Protein AF-A0A9E3QDQ2-F1 (afdb_monomer)

pLDDT: mean 70.72, std 7.91, range [49.66, 85.38]

Solvent-accessible surface area (backbone atoms only — not comparable to full-atom values): 3976 Å² total; per-residue (Å²): 143,73,63,66,69,61,47,53,56,51,53,54,52,49,31,49,50,51,22,51,52,32,50,48,37,62,75,68,63,80,72,77,41,64,76,38,89,53,93,77,32,48,62,47,71,90,71,77,46,87,60,23,17,35,55,54,42,56,56,55,18,55,56,43,65,55,76,131

Nearest PDB structures (foldseek):
  4yuu-assembly2_b1  TM=3.625E-01  e=8.514E+00  Cyanidium caldarium

Sequence (68 aa):
MSLLPSVSLRLIAFSISQAFSKSGYFAAGCCYGRPTDSALGVVFHALGDPTRRHPMQLYEASFHLSPP

Foldseek 3Di:
DPVVVVVVVVLLVVLQVLLVVLVVCLVVVPDFADFDPDPQFDQDVVVVDRTGTHSVSNVSSVVSNDDD

Mean predicted aligned error: 9.83 Å

Structure (mmCIF, N/CA/C/O backbone):
data_AF-A0A9E3QDQ2-F1
#
_entry.id   AF-A0A9E3QDQ2-F1
#
loop_
_atom_site.group_PDB
_atom_site.id
_atom_site.type_symbol
_atom_site.label_atom_id
_atom_site.label_alt_id
_atom_site.label_comp_id
_atom_site.label_asym_id
_atom_site.label_entity_id
_atom_site.label_seq_id
_atom_site.pdbx_PDB_ins_code
_atom_site.Cartn_x
_atom_site.Cartn_y
_atom_site.Cartn_z
_atom_site.occupancy
_atom_site.B_iso_or_equiv
_atom_site.auth_seq_id
_atom_site.auth_comp_id
_atom_site.auth_asym_id
_atom_site.auth_atom_id
_atom_site.pdbx_PDB_model_num
ATOM 1 N N . MET A 1 1 ? 19.300 11.759 -28.914 1.00 49.66 1 MET A N 1
ATOM 2 C CA . MET A 1 1 ? 18.228 10.819 -28.517 1.00 49.66 1 MET A CA 1
ATOM 3 C C . MET A 1 1 ? 18.741 9.840 -27.455 1.00 49.66 1 MET A C 1
ATOM 5 O O . MET A 1 1 ? 19.232 8.785 -27.817 1.00 49.66 1 MET A O 1
ATOM 9 N N . SER A 1 2 ? 18.637 10.171 -26.160 1.00 58.38 2 SER A N 1
ATOM 10 C CA . SER A 1 2 ? 18.955 9.242 -25.040 1.00 58.38 2 SER A CA 1
ATOM 11 C C . SER A 1 2 ? 17.938 9.339 -23.887 1.00 58.38 2 SER A C 1
ATOM 13 O O . SER A 1 2 ? 18.139 8.796 -22.802 1.00 58.38 2 SER A O 1
ATOM 15 N N . LEU A 1 3 ? 16.843 10.072 -24.117 1.00 62.47 3 LEU A N 1
ATOM 16 C CA . LEU A 1 3 ? 15.877 10.486 -23.094 1.00 62.47 3 LEU A CA 1
ATOM 17 C C . LEU A 1 3 ? 14.771 9.432 -22.875 1.00 62.47 3 LEU A C 1
ATOM 19 O O . LEU A 1 3 ? 14.217 9.332 -21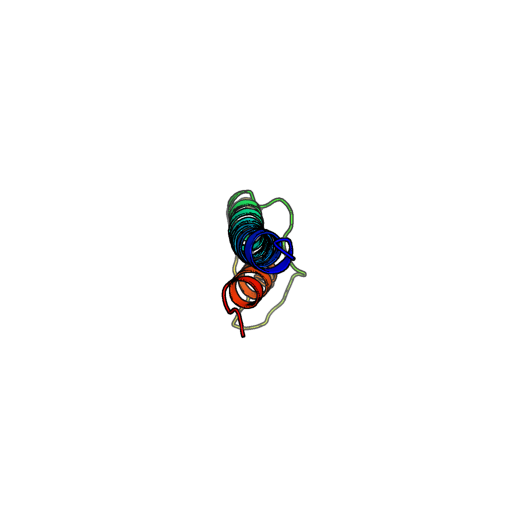.788 1.00 62.47 3 LEU A O 1
ATOM 23 N N . LEU A 1 4 ? 14.503 8.577 -23.869 1.00 69.88 4 LEU A N 1
ATOM 24 C CA . LEU A 1 4 ? 13.504 7.506 -23.765 1.00 69.88 4 LEU A CA 1
ATOM 25 C C . LEU A 1 4 ? 13.852 6.382 -22.759 1.00 69.88 4 LEU A C 1
ATOM 27 O O . LEU A 1 4 ? 12.981 6.039 -21.955 1.00 69.88 4 LEU A O 1
ATOM 31 N N . PRO A 1 5 ? 15.078 5.811 -22.725 1.00 72.12 5 PRO A N 1
ATOM 32 C CA . PRO A 1 5 ? 15.385 4.735 -21.774 1.00 72.12 5 PRO A CA 1
ATOM 33 C C . PRO A 1 5 ? 15.439 5.237 -20.324 1.00 72.12 5 PRO A C 1
ATOM 35 O O . PRO A 1 5 ? 15.015 4.543 -19.402 1.00 72.12 5 PRO A O 1
ATOM 38 N N . SER A 1 6 ? 15.905 6.471 -20.118 1.00 73.50 6 SER A N 1
ATOM 39 C CA . SER A 1 6 ? 16.015 7.084 -18.792 1.00 73.50 6 SER A CA 1
ATOM 40 C C . SER A 1 6 ? 14.657 7.469 -18.199 1.00 73.50 6 SER A C 1
ATOM 42 O O . SER A 1 6 ? 14.486 7.372 -16.986 1.00 73.50 6 SER A O 1
ATOM 44 N N . 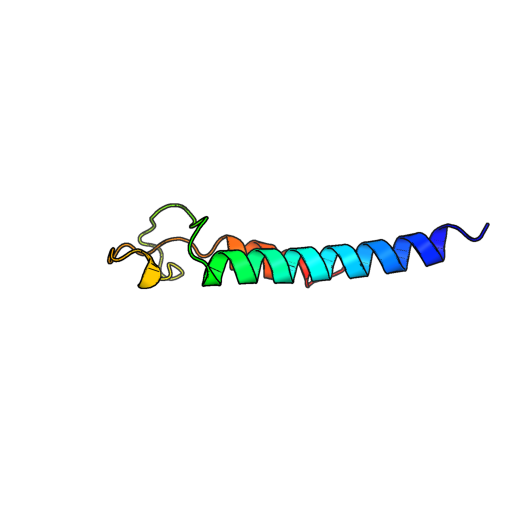VAL A 1 7 ? 13.674 7.850 -19.021 1.00 80.25 7 VAL A N 1
ATOM 45 C CA . VAL A 1 7 ? 12.296 8.097 -18.560 1.00 80.25 7 VAL A CA 1
ATOM 46 C C . VAL A 1 7 ? 11.565 6.788 -18.256 1.00 80.25 7 VAL A C 1
ATOM 48 O O . VAL A 1 7 ? 10.904 6.698 -17.227 1.00 80.25 7 VAL A O 1
ATOM 51 N N . SER A 1 8 ? 11.747 5.748 -19.073 1.00 76.88 8 SER A N 1
ATOM 52 C CA . SER A 1 8 ? 11.075 4.452 -18.878 1.00 76.88 8 SER A CA 1
ATOM 53 C C . SER A 1 8 ? 11.432 3.807 -17.533 1.00 76.88 8 SER A C 1
ATOM 55 O O . SER A 1 8 ? 10.550 3.385 -16.788 1.00 76.88 8 SER A O 1
ATOM 57 N N . LEU A 1 9 ? 12.717 3.824 -17.160 1.00 81.00 9 LEU A N 1
ATOM 58 C CA . LEU A 1 9 ? 13.162 3.289 -15.869 1.00 81.00 9 LEU A CA 1
ATOM 59 C C . LEU A 1 9 ? 12.581 4.079 -14.680 1.00 81.00 9 LEU A C 1
ATOM 61 O O . LEU A 1 9 ? 12.229 3.505 -13.651 1.00 81.00 9 LEU A O 1
ATOM 65 N N . ARG A 1 10 ? 12.455 5.405 -14.831 1.00 83.50 10 ARG A N 1
ATOM 66 C CA . ARG A 1 10 ? 11.900 6.293 -13.797 1.00 83.50 10 ARG A CA 1
ATOM 67 C C . ARG A 1 10 ? 10.404 6.069 -13.592 1.00 83.50 10 ARG A C 1
ATOM 69 O O . ARG A 1 10 ? 9.951 6.098 -12.453 1.00 83.50 10 ARG A O 1
ATOM 76 N N . LEU A 1 11 ? 9.653 5.814 -14.662 1.00 84.19 11 LEU A N 1
ATOM 77 C CA . LEU A 1 11 ? 8.217 5.526 -14.591 1.00 84.19 11 LEU A CA 1
ATOM 78 C C . LEU A 1 11 ? 7.931 4.196 -13.876 1.00 84.19 11 LEU A C 1
ATOM 80 O O . LEU A 1 11 ? 7.025 4.125 -13.043 1.00 84.19 11 LEU A O 1
ATOM 84 N N . ILE A 1 12 ? 8.746 3.168 -14.136 1.00 83.69 12 ILE A N 1
ATOM 85 C CA . ILE A 1 12 ? 8.659 1.875 -13.440 1.00 83.69 12 ILE A CA 1
ATOM 86 C C . ILE A 1 12 ? 8.971 2.057 -11.948 1.00 83.69 12 ILE A C 1
ATOM 88 O O . ILE A 1 12 ? 8.193 1.633 -11.094 1.00 83.69 12 ILE A O 1
ATOM 92 N N . ALA A 1 13 ? 10.065 2.755 -11.623 1.00 84.25 13 ALA A N 1
ATOM 93 C CA . ALA A 1 13 ? 10.444 3.028 -10.237 1.00 84.25 13 ALA A CA 1
ATOM 94 C C . ALA A 1 13 ? 9.367 3.827 -9.479 1.00 84.25 13 ALA A C 1
ATOM 96 O O . ALA A 1 13 ? 9.066 3.527 -8.323 1.00 84.25 13 ALA A O 1
ATOM 97 N N . PHE A 1 14 ? 8.744 4.809 -10.135 1.00 85.38 14 PHE A N 1
ATOM 98 C CA . PHE A 1 14 ? 7.666 5.605 -9.551 1.00 85.38 14 PHE A CA 1
ATOM 99 C C . PHE A 1 14 ? 6.405 4.776 -9.271 1.00 85.38 14 PHE A C 1
ATOM 101 O O . PHE A 1 14 ? 5.802 4.918 -8.207 1.00 85.38 14 PHE A O 1
ATOM 108 N N . SER A 1 15 ? 6.032 3.876 -10.184 1.00 81.94 15 SER A N 1
ATOM 109 C CA . SER A 1 15 ? 4.855 3.009 -10.022 1.00 81.94 15 SER A CA 1
ATOM 110 C C . SER A 1 15 ? 5.024 2.041 -8.848 1.00 81.94 15 SER A C 1
ATOM 112 O O . SER A 1 15 ? 4.135 1.923 -8.003 1.00 81.94 15 SER A O 1
ATOM 114 N N . ILE A 1 16 ? 6.212 1.439 -8.720 1.00 82.25 16 ILE A N 1
ATOM 115 C CA . ILE A 1 16 ? 6.567 0.596 -7.569 1.00 82.25 16 ILE A CA 1
ATOM 116 C C . ILE A 1 16 ? 6.545 1.426 -6.278 1.00 82.25 16 ILE A C 1
ATOM 118 O O . ILE A 1 16 ? 5.970 0.999 -5.276 1.00 82.25 16 ILE A O 1
ATOM 122 N N . SER A 1 17 ? 7.111 2.637 -6.298 1.00 84.69 17 SER A N 1
ATOM 123 C CA . SER A 1 17 ? 7.112 3.521 -5.130 1.00 84.69 17 SER A CA 1
ATOM 124 C C . SER A 1 17 ? 5.695 3.879 -4.671 1.00 84.69 17 SER A C 1
ATOM 126 O O . SER A 1 17 ? 5.435 3.854 -3.469 1.00 84.69 17 SER A O 1
ATOM 128 N N . GLN A 1 18 ? 4.766 4.171 -5.588 1.00 81.88 18 GLN A N 1
ATOM 129 C CA . GLN A 1 18 ? 3.371 4.440 -5.229 1.00 81.88 18 GLN A CA 1
ATOM 130 C C . GLN A 1 18 ? 2.681 3.222 -4.600 1.00 81.88 18 GLN A C 1
ATOM 132 O O . GLN A 1 18 ? 1.969 3.380 -3.604 1.00 81.88 18 GLN A O 1
ATOM 137 N N . ALA A 1 19 ? 2.920 2.015 -5.121 1.00 79.06 19 ALA A N 1
ATOM 138 C CA . ALA A 1 19 ? 2.355 0.788 -4.558 1.00 79.06 19 ALA A CA 1
ATOM 139 C C . ALA A 1 19 ? 2.821 0.551 -3.106 1.00 79.06 19 ALA A C 1
ATOM 141 O O . ALA A 1 19 ? 2.010 0.240 -2.225 1.00 79.06 19 ALA A O 1
ATOM 142 N N . PHE A 1 20 ? 4.107 0.783 -2.824 1.00 80.19 20 PHE A N 1
ATOM 143 C CA . PHE A 1 20 ? 4.655 0.678 -1.469 1.00 80.19 20 PHE A CA 1
ATOM 144 C C . PHE A 1 20 ? 4.127 1.769 -0.532 1.00 80.19 20 PHE A C 1
ATOM 146 O O . PHE A 1 20 ? 3.744 1.468 0.599 1.00 80.19 20 PHE A O 1
ATOM 153 N N . SER A 1 21 ? 4.033 3.021 -0.987 1.00 79.50 21 SER A N 1
ATOM 154 C CA . SER A 1 21 ? 3.493 4.111 -0.164 1.00 79.50 21 SER A CA 1
ATOM 155 C C . SER A 1 21 ? 2.026 3.885 0.219 1.00 79.50 21 SER A C 1
ATOM 157 O O . SER A 1 21 ? 1.652 4.119 1.368 1.00 79.50 21 SER A O 1
ATOM 159 N N . LYS A 1 22 ? 1.193 3.377 -0.699 1.00 77.75 22 LYS A N 1
ATOM 160 C CA . LYS A 1 22 ? -0.218 3.048 -0.419 1.00 77.75 22 LYS A CA 1
ATOM 161 C C . LYS A 1 22 ? -0.346 1.882 0.572 1.00 77.75 22 LYS A C 1
ATOM 163 O O . LYS A 1 22 ? -1.173 1.952 1.479 1.00 77.75 22 LYS A O 1
ATOM 168 N N . SER A 1 23 ? 0.521 0.872 0.462 1.00 72.56 23 SER A N 1
ATOM 169 C CA . SER A 1 23 ? 0.599 -0.245 1.420 1.00 72.56 23 SER A CA 1
ATOM 170 C C . SER A 1 23 ? 1.042 0.217 2.818 1.00 72.56 23 SER A C 1
ATOM 172 O O . SER A 1 23 ? 0.504 -0.235 3.826 1.00 72.56 23 SER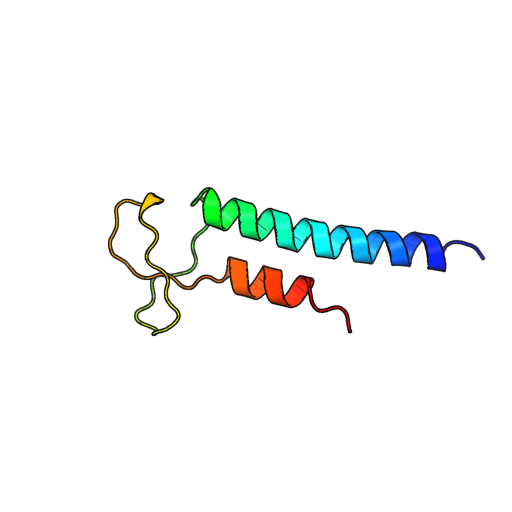 A O 1
ATOM 174 N N . GLY A 1 24 ? 1.966 1.180 2.893 1.00 67.94 24 GLY A N 1
ATOM 175 C CA . GLY A 1 24 ? 2.382 1.804 4.153 1.00 67.94 24 GLY A CA 1
ATOM 176 C C . GLY A 1 24 ? 1.263 2.605 4.822 1.00 67.94 24 GLY A C 1
ATOM 177 O O . GLY A 1 24 ? 1.062 2.491 6.027 1.00 67.94 24 GLY A O 1
ATOM 178 N N . TYR A 1 25 ? 0.468 3.352 4.051 1.00 66.75 25 TYR A N 1
ATOM 179 C CA . TYR A 1 25 ? -0.705 4.053 4.582 1.00 66.75 25 TYR A CA 1
ATOM 180 C C . TYR A 1 25 ? -1.818 3.105 5.068 1.00 66.75 25 TYR A C 1
ATOM 182 O O . TYR A 1 25 ? -2.538 3.459 6.004 1.00 66.75 25 TYR A O 1
ATOM 190 N N . PHE A 1 26 ? -1.955 1.918 4.465 1.00 65.75 26 PHE A N 1
ATOM 191 C CA . PHE A 1 26 ? -2.853 0.860 4.944 1.00 65.75 26 PHE A CA 1
ATOM 192 C C . PHE A 1 26 ? -2.403 0.329 6.314 1.00 65.75 26 PHE A C 1
ATOM 194 O O . PHE A 1 26 ? -3.226 0.183 7.214 1.00 65.75 26 PHE A O 1
ATOM 201 N N . ALA A 1 27 ? -1.097 0.108 6.496 1.00 62.62 27 ALA A N 1
ATOM 202 C CA . ALA A 1 27 ? -0.525 -0.341 7.767 1.00 62.62 27 ALA A CA 1
ATOM 203 C C . ALA A 1 27 ? -0.534 0.749 8.856 1.00 62.62 27 ALA A C 1
ATOM 205 O O . ALA A 1 27 ? -0.771 0.450 10.022 1.00 62.62 27 ALA 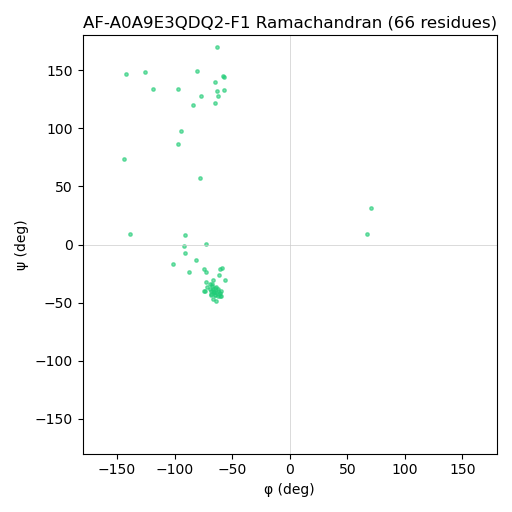A O 1
ATOM 206 N N . ALA A 1 28 ? -0.303 2.011 8.478 1.00 67.25 28 ALA A N 1
ATOM 207 C CA . ALA A 1 28 ? -0.324 3.157 9.389 1.00 67.25 28 ALA A CA 1
ATOM 208 C C . ALA A 1 28 ? -1.742 3.568 9.801 1.00 67.25 28 ALA A C 1
ATOM 210 O O . ALA A 1 28 ? -1.926 4.250 10.806 1.00 67.25 28 ALA A O 1
ATOM 211 N N . GLY A 1 29 ? -2.747 3.185 9.013 1.00 62.16 29 GLY A N 1
ATOM 212 C CA . GLY A 1 29 ? -4.127 3.402 9.389 1.00 62.16 29 GLY A CA 1
ATOM 213 C C . GLY A 1 29 ? -4.582 4.864 9.357 1.00 62.16 29 GLY A C 1
ATOM 214 O O . GLY A 1 29 ? -5.409 5.285 10.160 1.00 62.16 29 GLY A O 1
ATOM 215 N N . CYS A 1 30 ? -4.013 5.666 8.458 1.00 58.69 30 CYS A N 1
ATOM 216 C CA . CYS A 1 30 ? -4.249 7.113 8.406 1.00 58.69 30 CYS A CA 1
ATOM 217 C C . CYS A 1 30 ? -5.249 7.527 7.304 1.00 58.69 30 CYS A C 1
ATOM 219 O O . CYS A 1 30 ? -5.810 8.619 7.350 1.00 58.69 30 CYS A O 1
ATOM 221 N N . CYS A 1 31 ? -5.526 6.664 6.319 1.00 63.75 31 CYS A N 1
ATOM 222 C CA . CYS A 1 31 ? -6.397 6.987 5.179 1.00 63.75 31 CYS A CA 1
ATOM 223 C C . CYS A 1 31 ? -7.236 5.777 4.743 1.00 63.75 31 CYS A C 1
ATOM 225 O O . CYS A 1 31 ? -6.960 5.156 3.720 1.00 63.75 31 CYS A O 1
ATOM 227 N N . TYR A 1 32 ? -8.260 5.417 5.513 1.00 66.00 32 TYR A N 1
ATOM 228 C CA . TYR A 1 32 ? -9.125 4.292 5.155 1.00 66.00 32 TYR A CA 1
ATOM 229 C C . TYR A 1 32 ? -10.178 4.675 4.116 1.00 66.00 32 TYR A C 1
ATOM 231 O O . TYR A 1 32 ? -10.671 5.804 4.088 1.00 66.00 32 TYR A O 1
ATOM 239 N N . GLY A 1 33 ? -10.567 3.701 3.290 1.00 62.34 33 GLY A N 1
ATOM 240 C CA . GLY A 1 33 ? -11.721 3.842 2.409 1.00 62.34 33 GLY A CA 1
ATOM 241 C C . GLY A 1 33 ? -13.026 4.019 3.191 1.00 62.34 33 GLY A C 1
ATOM 242 O O . GLY A 1 33 ? -13.084 3.844 4.411 1.00 62.34 33 GLY A O 1
ATOM 243 N N . ARG A 1 34 ? -14.105 4.355 2.478 1.00 65.38 34 ARG A N 1
ATOM 244 C CA . ARG A 1 34 ? -15.431 4.503 3.093 1.00 65.38 34 ARG A CA 1
ATOM 245 C C . ARG A 1 34 ? -15.858 3.213 3.821 1.00 65.38 34 ARG A C 1
ATOM 247 O O . ARG A 1 34 ? -15.530 2.119 3.339 1.00 65.38 34 ARG A O 1
ATOM 254 N N . PRO A 1 35 ? -16.574 3.332 4.958 1.00 69.88 35 PRO A N 1
ATOM 255 C CA . PRO A 1 35 ? -17.194 2.186 5.611 1.00 69.88 35 PRO A CA 1
ATOM 256 C C . PRO A 1 35 ? -18.129 1.498 4.623 1.00 69.88 35 PRO A C 1
ATOM 258 O O . PRO A 1 35 ? -18.876 2.154 3.897 1.00 69.88 35 PRO A O 1
ATOM 261 N N . THR A 1 36 ? -18.022 0.179 4.554 1.00 68.81 36 THR A N 1
ATOM 262 C CA . THR A 1 36 ? -18.761 -0.646 3.609 1.00 68.81 36 THR A CA 1
ATOM 263 C C . THR A 1 36 ? -19.165 -1.942 4.273 1.00 68.81 36 THR A C 1
ATOM 265 O O . THR A 1 36 ? -18.411 -2.488 5.073 1.00 68.81 36 THR A O 1
ATOM 268 N N . ASP A 1 37 ? -20.319 -2.471 3.892 1.00 70.25 37 ASP A N 1
ATOM 269 C CA . ASP A 1 37 ? -20.740 -3.808 4.317 1.00 70.25 37 ASP A CA 1
ATOM 270 C C . ASP A 1 37 ? -20.307 -4.906 3.325 1.00 70.25 37 ASP A C 1
ATOM 272 O O . ASP A 1 37 ? -20.513 -6.094 3.549 1.00 70.25 37 ASP A O 1
ATOM 276 N N . SER A 1 38 ? -19.655 -4.521 2.223 1.00 68.50 38 SER A N 1
ATOM 277 C CA . SER A 1 38 ? -19.204 -5.446 1.182 1.00 68.50 38 SER A CA 1
ATOM 278 C C . SER A 1 38 ? -18.259 -6.533 1.722 1.00 68.50 38 SER A C 1
ATOM 280 O O . SER A 1 38 ? -17.420 -6.267 2.584 1.00 68.50 38 SER A O 1
ATOM 282 N N . ALA A 1 39 ? -18.342 -7.747 1.162 1.00 66.44 39 ALA A N 1
ATOM 283 C CA . ALA A 1 39 ? -17.543 -8.914 1.566 1.00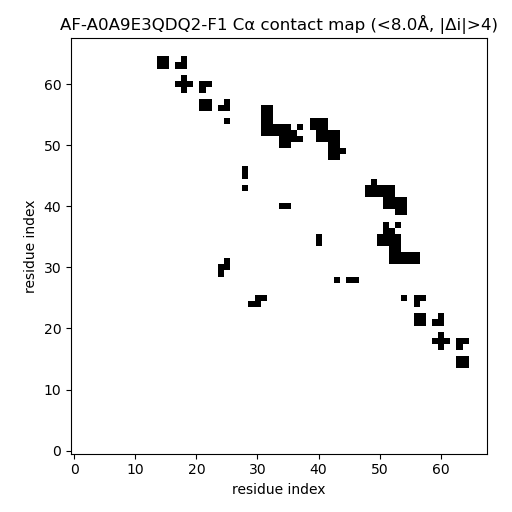 66.44 39 ALA A CA 1
ATOM 284 C C . ALA A 1 39 ? -16.020 -8.705 1.452 1.00 66.44 39 ALA A C 1
ATOM 286 O O . ALA A 1 39 ? -15.245 -9.402 2.096 1.00 66.44 39 ALA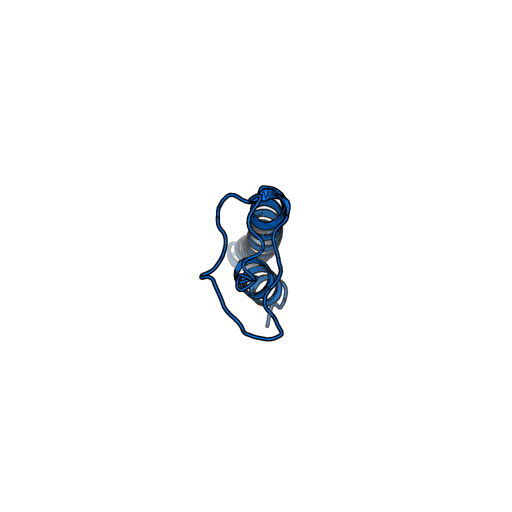 A O 1
ATOM 287 N N . LEU A 1 40 ? -15.591 -7.725 0.651 1.00 65.62 40 LEU A N 1
ATOM 288 C CA . LEU A 1 40 ? -14.189 -7.335 0.480 1.00 65.62 40 LEU A CA 1
ATOM 289 C C . LEU A 1 40 ? -13.748 -6.234 1.466 1.00 65.62 40 LEU A C 1
ATOM 291 O O . LEU A 1 40 ? -12.677 -5.652 1.305 1.00 65.62 40 LEU A O 1
ATOM 295 N N . GLY A 1 41 ? -14.592 -5.880 2.438 1.00 68.19 41 GLY A N 1
ATOM 296 C CA . GLY A 1 41 ? -14.292 -4.891 3.465 1.00 68.19 41 GLY A CA 1
ATOM 297 C C . GLY A 1 41 ? -13.382 -5.465 4.549 1.00 68.19 41 GLY A C 1
ATOM 298 O O . GLY A 1 41 ? -13.689 -6.492 5.150 1.00 68.19 41 GLY A O 1
ATOM 299 N N . VAL A 1 42 ? -12.277 -4.777 4.831 1.00 73.00 42 VAL A N 1
ATOM 300 C CA . VAL A 1 42 ? -11.322 -5.164 5.876 1.00 73.00 42 VAL A CA 1
ATOM 301 C C . VAL A 1 42 ? -11.632 -4.371 7.144 1.00 73.00 42 VAL A C 1
ATOM 303 O O . VAL A 1 42 ? -11.873 -3.162 7.083 1.00 73.00 42 VAL A O 1
ATOM 306 N N . VAL A 1 43 ? -11.666 -5.051 8.293 1.00 71.62 43 VAL A N 1
ATOM 307 C CA . VAL A 1 43 ? -11.793 -4.399 9.604 1.00 71.62 43 VAL A CA 1
ATOM 308 C C . VAL A 1 43 ? -10.404 -3.958 10.047 1.00 71.62 43 VAL A C 1
ATOM 310 O O . VAL A 1 43 ? -9.499 -4.775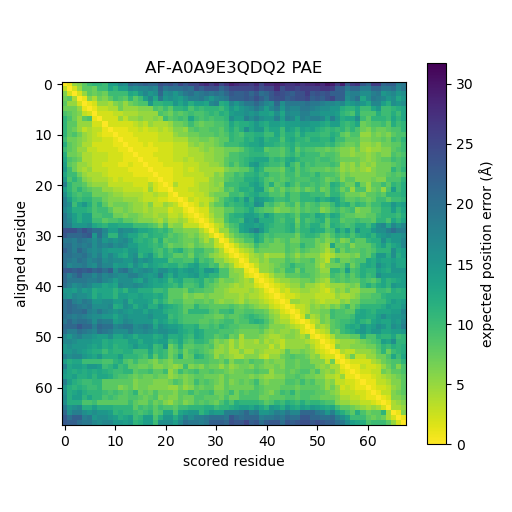 10.204 1.00 71.62 43 VAL A O 1
ATOM 313 N N . PHE A 1 44 ? -10.229 -2.658 10.253 1.00 70.44 44 PHE A N 1
ATOM 314 C CA . PHE A 1 44 ? -8.960 -2.099 10.699 1.00 70.44 44 PHE A CA 1
ATOM 315 C C . PHE A 1 44 ? -8.952 -1.961 12.218 1.00 70.44 44 PHE A C 1
ATOM 317 O O . PHE A 1 44 ? -9.437 -0.974 12.764 1.00 70.44 44 PHE A O 1
ATOM 324 N N . HIS A 1 45 ? -8.359 -2.940 12.905 1.00 67.06 45 HIS A N 1
ATOM 325 C CA . HIS A 1 45 ? -8.256 -2.932 14.371 1.00 67.06 45 HIS A CA 1
ATOM 326 C C . HIS A 1 45 ? -7.465 -1.731 14.909 1.00 67.06 45 HIS A C 1
ATOM 328 O O . HIS A 1 45 ? -7.730 -1.274 16.016 1.00 67.06 45 HIS A O 1
ATOM 334 N N . ALA A 1 46 ? -6.546 -1.175 14.110 1.00 66.06 46 ALA A N 1
ATOM 335 C CA . ALA A 1 46 ? -5.797 0.034 14.451 1.00 66.06 46 ALA A CA 1
ATOM 336 C C . ALA A 1 46 ? -6.693 1.265 14.684 1.00 66.06 46 ALA A C 1
ATOM 338 O O . ALA A 1 46 ? -6.270 2.207 15.345 1.00 66.06 46 ALA A O 1
ATOM 339 N N . LEU A 1 47 ? -7.928 1.261 14.166 1.00 65.00 47 LEU A N 1
ATOM 340 C CA . LEU A 1 47 ? -8.879 2.357 14.338 1.00 65.00 47 LEU A CA 1
ATOM 341 C C . LEU A 1 47 ? -9.785 2.200 15.568 1.00 65.00 47 LEU A C 1
ATOM 343 O O . LEU A 1 47 ? -10.547 3.110 15.876 1.00 65.00 47 LEU A O 1
ATOM 347 N N . GLY A 1 48 ? -9.726 1.055 16.256 1.00 68.25 48 GLY A N 1
ATOM 348 C CA . GLY A 1 48 ? -10.568 0.769 17.421 1.00 68.25 48 GLY A CA 1
ATOM 349 C C . GLY A 1 48 ? -12.063 0.622 17.114 1.00 68.25 48 GLY A C 1
ATOM 350 O O . GLY A 1 48 ? -12.858 0.532 18.044 1.00 68.25 48 GLY A O 1
ATOM 351 N N . ASP A 1 49 ? -12.454 0.582 15.835 1.00 72.44 49 ASP A N 1
ATOM 352 C CA . ASP A 1 49 ? -13.849 0.498 15.400 1.00 72.44 49 ASP A CA 1
ATOM 353 C C . ASP A 1 49 ? -14.090 -0.790 14.585 1.00 72.44 49 ASP A C 1
ATOM 355 O O . ASP A 1 49 ? -13.298 -1.098 13.686 1.00 72.44 49 ASP A O 1
ATOM 359 N N . PRO A 1 50 ? -15.171 -1.550 14.856 1.00 70.50 50 PRO A N 1
ATOM 360 C CA . PRO A 1 50 ? -15.486 -2.786 14.139 1.00 70.50 50 PRO A CA 1
ATOM 361 C C . PRO A 1 50 ? -15.990 -2.573 12.699 1.00 70.50 50 PRO A C 1
ATOM 363 O O . PRO A 1 50 ? -16.297 -3.548 12.009 1.00 70.50 50 PRO A O 1
ATOM 366 N N . THR A 1 51 ? -16.100 -1.333 12.209 1.00 73.19 51 THR A N 1
ATOM 367 C CA . THR A 1 51 ? -16.553 -1.071 10.836 1.00 73.19 51 THR A CA 1
ATOM 368 C C . THR A 1 51 ? -15.581 -1.605 9.786 1.00 73.19 51 THR A C 1
ATOM 370 O O . THR A 1 51 ? -14.424 -1.181 9.678 1.00 73.19 51 THR A O 1
ATOM 373 N N . ARG A 1 52 ? -16.106 -2.485 8.926 1.00 71.88 52 ARG A N 1
ATOM 374 C CA . ARG A 1 52 ? -15.469 -2.896 7.672 1.00 71.88 52 ARG A CA 1
ATOM 375 C C . ARG A 1 52 ? -15.343 -1.685 6.748 1.00 71.88 52 ARG A C 1
ATOM 377 O O . ARG A 1 52 ? -16.295 -0.931 6.553 1.00 71.88 52 ARG A O 1
ATOM 384 N N . ARG A 1 53 ? -14.162 -1.481 6.171 1.00 76.19 53 ARG A N 1
ATOM 385 C CA . ARG A 1 53 ? -13.890 -0.399 5.213 1.00 76.19 53 ARG A CA 1
ATOM 386 C C . ARG A 1 53 ? -13.310 -0.978 3.935 1.00 76.19 53 ARG A C 1
ATOM 388 O O . ARG A 1 53 ? -12.606 -1.986 3.966 1.00 76.19 53 ARG A O 1
ATOM 395 N N . HIS A 1 54 ? -13.597 -0.345 2.801 1.00 74.69 54 HIS A N 1
ATOM 396 C CA . HIS A 1 54 ? -12.995 -0.772 1.540 1.00 74.69 54 HIS A CA 1
ATOM 397 C C . HIS A 1 54 ? -11.466 -0.610 1.596 1.00 74.69 54 HIS A C 1
ATOM 399 O O . HIS A 1 54 ? -10.992 0.499 1.869 1.00 74.69 54 HIS A O 1
ATOM 405 N N . PRO A 1 55 ? -10.679 -1.654 1.274 1.00 70.19 55 PRO A N 1
ATOM 406 C CA . PRO A 1 55 ? -9.226 -1.566 1.184 1.00 70.19 55 PRO A CA 1
ATOM 407 C C . PRO A 1 55 ? -8.809 -0.904 -0.140 1.00 70.19 55 PRO A C 1
ATOM 409 O O . PRO A 1 55 ? -8.067 -1.471 -0.938 1.00 70.19 55 PRO A O 1
ATOM 412 N N . MET A 1 56 ? -9.289 0.320 -0.390 1.00 67.75 56 MET A N 1
ATOM 413 C CA . MET A 1 56 ? -9.039 1.058 -1.635 1.00 67.75 56 MET A CA 1
ATOM 414 C C . MET A 1 56 ? -7.544 1.236 -1.924 1.00 67.75 56 MET A C 1
ATOM 416 O O . MET A 1 56 ? -7.123 1.216 -3.073 1.00 67.75 56 MET A O 1
ATOM 420 N N . GLN A 1 57 ? -6.728 1.312 -0.876 1.00 70.9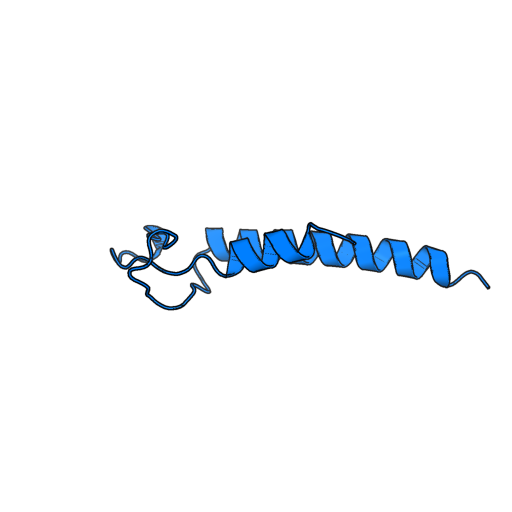4 57 GLN A N 1
ATOM 421 C CA . GLN A 1 57 ? -5.274 1.423 -0.971 1.00 70.94 57 GLN A CA 1
ATOM 422 C C . GLN A 1 57 ? -4.604 0.167 -1.532 1.00 70.94 57 GLN A C 1
ATOM 424 O O . GLN A 1 57 ? -3.614 0.292 -2.248 1.00 70.94 57 GLN A O 1
ATOM 429 N N . LEU A 1 58 ? -5.148 -1.022 -1.243 1.00 69.94 58 LEU A N 1
ATOM 430 C CA . LEU A 1 58 ? -4.653 -2.270 -1.821 1.00 69.94 58 LEU A CA 1
ATOM 431 C C . LEU A 1 58 ? -5.063 -2.379 -3.290 1.00 69.94 58 LEU A C 1
ATOM 433 O O . LEU A 1 58 ? -4.225 -2.732 -4.108 1.00 69.94 58 LEU A O 1
ATOM 437 N N . TYR A 1 59 ? -6.289 -1.976 -3.649 1.00 70.75 59 TYR A N 1
ATOM 438 C CA . TYR A 1 59 ? -6.706 -1.922 -5.058 1.00 70.75 59 TYR A CA 1
ATOM 439 C C . TYR A 1 59 ? -5.821 -0.981 -5.888 1.00 70.75 59 TYR A C 1
ATOM 441 O O . TYR A 1 59 ? -5.370 -1.350 -6.970 1.00 70.75 59 TYR A O 1
ATOM 449 N N . GLU A 1 60 ? -5.517 0.208 -5.365 1.00 70.69 60 GLU A N 1
ATOM 450 C CA . GLU A 1 60 ? -4.652 1.178 -6.047 1.00 70.69 60 GLU A CA 1
ATOM 451 C C . GLU A 1 60 ? -3.198 0.702 -6.165 1.00 70.69 60 GLU A C 1
ATOM 453 O O . GLU A 1 60 ? -2.545 0.966 -7.178 1.00 70.69 60 GLU A O 1
ATOM 458 N N . ALA A 1 61 ? -2.695 -0.006 -5.148 1.00 74.88 61 ALA A N 1
ATOM 459 C CA . ALA A 1 61 ? -1.365 -0.604 -5.174 1.00 74.88 61 ALA A CA 1
ATOM 460 C C . ALA A 1 61 ? -1.282 -1.749 -6.195 1.00 74.88 61 ALA A C 1
ATOM 462 O O . ALA A 1 61 ? -0.330 -1.802 -6.970 1.00 74.88 61 ALA A O 1
ATOM 463 N N . SER A 1 62 ? -2.293 -2.624 -6.245 1.00 72.31 62 SER A N 1
ATOM 464 C CA . SER A 1 62 ? -2.372 -3.710 -7.228 1.00 72.31 62 SER A CA 1
ATOM 465 C C . SER A 1 62 ? -2.452 -3.185 -8.661 1.00 72.31 62 SER A C 1
ATOM 467 O O . SER A 1 62 ? -1.815 -3.748 -9.546 1.00 72.31 62 SER A O 1
ATOM 469 N N . PHE A 1 63 ? -3.176 -2.085 -8.890 1.00 71.56 63 PHE A N 1
ATOM 470 C CA . PHE A 1 63 ? -3.271 -1.472 -10.215 1.00 71.56 63 PHE A CA 1
ATOM 471 C C . PHE A 1 63 ? -1.941 -0.850 -10.667 1.00 71.56 63 PHE A C 1
ATOM 473 O O . PHE A 1 63 ? -1.547 -1.022 -11.814 1.00 71.56 63 PHE A O 1
ATOM 480 N N . HIS A 1 64 ? -1.200 -0.192 -9.767 1.00 68.38 64 HIS A N 1
ATOM 481 C CA . HIS A 1 64 ? 0.121 0.365 -10.098 1.00 68.38 64 HIS A CA 1
ATOM 482 C C . HIS A 1 64 ? 1.221 -0.695 -10.262 1.00 68.38 64 HIS A C 1
ATOM 484 O O . HIS A 1 6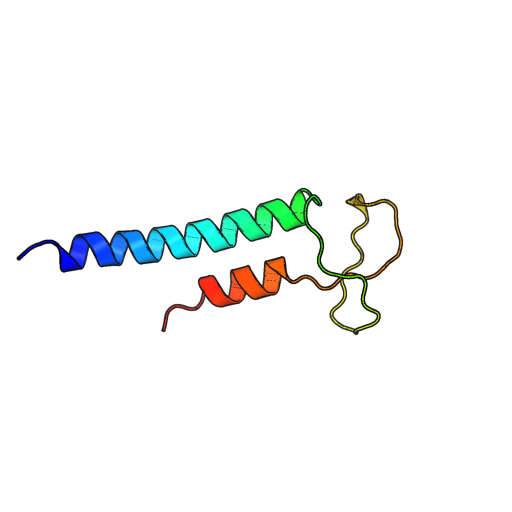4 ? 2.221 -0.428 -10.926 1.00 68.38 64 HIS A O 1
ATOM 490 N N . LEU A 1 65 ? 1.064 -1.881 -9.665 1.00 67.12 65 LEU A N 1
ATOM 491 C CA . LEU A 1 65 ? 2.029 -2.978 -9.780 1.00 67.12 65 LEU A CA 1
ATOM 492 C C . LEU A 1 65 ? 1.868 -3.793 -11.075 1.00 67.12 65 LEU A C 1
ATOM 494 O O . LEU A 1 65 ? 2.769 -4.554 -11.411 1.00 67.12 65 LEU A O 1
ATOM 498 N N . SER A 1 66 ? 0.759 -3.639 -11.804 1.00 54.53 66 SER A N 1
ATOM 499 C CA . SER A 1 66 ? 0.535 -4.288 -13.099 1.00 54.53 66 SER A CA 1
ATOM 500 C C . SER A 1 66 ? 0.892 -3.327 -14.240 1.00 54.53 66 SER A C 1
ATOM 502 O O . SER A 1 66 ? 0.004 -2.622 -14.725 1.00 54.53 66 SER A O 1
ATOM 504 N N . PRO A 1 67 ? 2.160 -3.250 -14.689 1.00 53.19 67 PRO A N 1
ATOM 505 C CA . PRO A 1 67 ? 2.465 -2.539 -15.922 1.00 53.19 67 PRO A CA 1
ATOM 506 C C . PRO A 1 67 ? 1.797 -3.261 -17.115 1.00 53.19 67 PRO A C 1
ATOM 508 O O . PRO A 1 67 ? 1.777 -4.496 -17.118 1.00 53.19 67 PRO A O 1
ATOM 511 N N . PRO A 1 68 ? 1.226 -2.534 -18.094 1.00 55.25 68 PRO A N 1
ATOM 512 C CA . PRO A 1 68 ? 0.850 -3.099 -19.390 1.00 55.25 68 PRO A CA 1
ATOM 513 C C . PRO A 1 68 ? 2.076 -3.476 -20.235 1.00 55.25 68 PRO A C 1
ATOM 515 O O . PRO A 1 68 ? 3.147 -2.845 -20.055 1.00 55.25 68 PRO A O 1
#

Secondary structure (DSSP, 8-state):
--HHHHHHHHHHHHHHHHHHHHHHHHHHTSSPPPB--STTPEE-GGGT---EE--HHHHHHHHHH---

Radius of gyration: 15.81 Å; Cα contacts (8 Å, |Δi|>4): 77; chains: 1; bounding box: 40×20×46 Å